Protein AF-A0A9E3WAE5-F1 (afdb_monomer)

Mean predicted aligned error: 6.23 Å

Foldseek 3Di:
DLLVVLQVLLVVLLVLQQVLQLVLQLVQQQLCVPAPAEDDPPDPSNVRNVQSNDPPNSRPVSVVLSVLLCVLCVVVSVPDSVLSNVSSVLSVVLSVQLVVQLVVQLVVLCVVPPDPPDPPCSPDSDSSSNVRSVVSNVVSSVVSSVVNNVSSVVVVVVVVVVVVVVVVVVVD

Sequence (172 aa):
MRKVTGFIVLIATWVLLFYTLTFLTTLILAPWDTALVRPDLGTWQRSANDFFESAPGQYVVALGLIVLSVRLGWAGLRCDHDLRWRFAVINGLCFCAMLVVFMAAALLNNAVFPYPPVSYDPTYEGYHRAVIPGLALLAVCAVWLMSQRRIVNHWLGRQGFQTGYTVRISRS

Structure (mmCIF, N/CA/C/O backbone):
data_AF-A0A9E3WAE5-F1
#
_entry.id   AF-A0A9E3WAE5-F1
#
loop_
_atom_site.group_PDB
_atom_site.id
_atom_site.type_symbol
_atom_site.label_atom_id
_atom_site.label_alt_id
_atom_site.label_comp_id
_atom_site.label_asym_id
_atom_site.label_entity_id
_atom_site.label_seq_id
_atom_site.pdbx_PDB_ins_code
_atom_site.Cartn_x
_atom_site.Cartn_y
_atom_site.Cartn_z
_atom_site.occupancy
_atom_site.B_iso_or_equiv
_atom_site.auth_seq_id
_atom_site.auth_comp_id
_atom_site.auth_asym_id
_atom_site.auth_atom_id
_atom_site.pdbx_PDB_model_num
ATOM 1 N N . MET A 1 1 ? -16.090 14.327 21.813 1.00 77.25 1 MET A N 1
ATOM 2 C CA . MET A 1 1 ? -14.909 14.756 21.022 1.00 77.25 1 MET A CA 1
ATOM 3 C C . MET A 1 1 ? -13.987 13.594 20.648 1.00 77.25 1 MET A C 1
ATOM 5 O O . MET A 1 1 ? -13.881 13.327 19.462 1.00 77.25 1 MET A O 1
ATOM 9 N N . ARG A 1 2 ? -13.434 12.818 21.601 1.00 81.50 2 ARG A N 1
ATOM 10 C CA . ARG A 1 2 ? -12.525 11.673 21.319 1.00 81.50 2 ARG A CA 1
ATOM 11 C C . ARG A 1 2 ? -12.999 10.702 20.218 1.00 81.50 2 ARG A C 1
ATOM 13 O O . ARG A 1 2 ? -12.194 10.276 19.398 1.00 81.50 2 ARG A O 1
ATOM 20 N N . LYS A 1 3 ? -14.305 10.401 20.173 1.00 81.94 3 LYS A N 1
ATOM 21 C CA . LYS A 1 3 ? -14.931 9.519 19.167 1.00 81.94 3 LYS A CA 1
ATOM 22 C C . LYS A 1 3 ? -14.775 10.025 17.727 1.00 81.94 3 LYS A C 1
ATOM 24 O O . LYS A 1 3 ? -14.523 9.237 16.818 1.00 81.94 3 LYS A O 1
ATOM 29 N N . VAL A 1 4 ? -14.957 11.333 17.543 1.00 89.50 4 VAL A N 1
ATOM 30 C CA . VAL A 1 4 ? -14.876 12.015 16.244 1.00 89.50 4 VAL A CA 1
ATOM 31 C C . VAL A 1 4 ? -13.414 12.135 15.834 1.00 89.50 4 VAL A C 1
ATOM 33 O O . VAL A 1 4 ? -13.063 11.762 14.721 1.00 89.50 4 VAL A O 1
ATOM 36 N N . THR A 1 5 ? -12.545 12.531 16.768 1.00 92.44 5 THR A N 1
ATOM 37 C CA . THR A 1 5 ? -11.097 12.623 16.542 1.00 92.44 5 THR A CA 1
ATOM 38 C C . THR A 1 5 ? -10.507 11.295 16.069 1.00 92.44 5 THR A C 1
ATOM 40 O O . THR A 1 5 ? -9.837 11.268 15.045 1.00 92.44 5 THR A O 1
ATOM 43 N N . GLY A 1 6 ? -10.805 10.178 16.746 1.00 91.31 6 GLY A N 1
ATOM 44 C CA . GLY A 1 6 ? -10.276 8.868 16.347 1.00 91.31 6 GLY A CA 1
ATOM 45 C C . GLY A 1 6 ? -10.743 8.418 14.959 1.00 91.31 6 GLY A C 1
ATOM 46 O O . GLY A 1 6 ? -9.999 7.758 14.242 1.00 91.31 6 GLY A O 1
ATOM 47 N N . PHE A 1 7 ? -11.954 8.804 14.548 1.00 93.62 7 PHE A N 1
ATOM 48 C CA . PHE A 1 7 ? -12.467 8.500 13.212 1.00 93.62 7 PHE A CA 1
ATOM 49 C C . PHE A 1 7 ? -11.794 9.350 12.126 1.00 93.62 7 PHE A C 1
ATOM 51 O O . PHE A 1 7 ? -11.389 8.810 11.100 1.00 93.62 7 PHE A O 1
ATOM 58 N N . ILE A 1 8 ? -11.612 10.652 12.377 1.00 96.06 8 ILE A N 1
ATOM 59 C CA . ILE A 1 8 ? -10.896 11.560 11.467 1.00 96.06 8 ILE A CA 1
ATOM 60 C C . ILE A 1 8 ? -9.456 11.083 11.266 1.00 96.06 8 ILE A C 1
ATOM 62 O O . ILE A 1 8 ? -9.006 10.969 10.129 1.00 96.06 8 ILE A O 1
ATOM 66 N N . VAL A 1 9 ? -8.750 10.749 12.352 1.00 96.81 9 VAL A N 1
ATOM 67 C CA . VAL A 1 9 ? -7.370 10.249 12.272 1.00 96.81 9 VAL A CA 1
ATOM 68 C C . VAL A 1 9 ? -7.312 8.939 11.489 1.00 96.81 9 VAL A C 1
ATOM 70 O O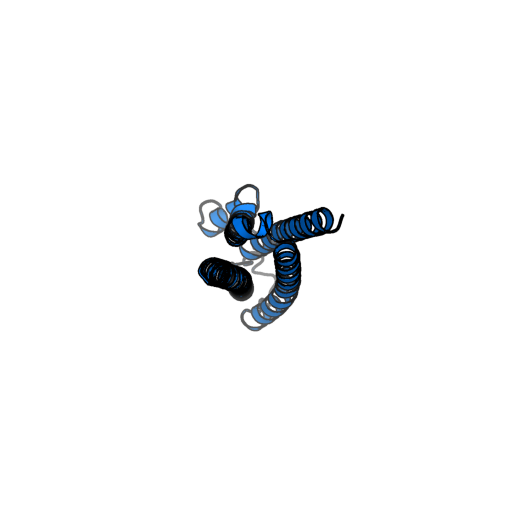 . VAL A 1 9 ? -6.457 8.784 10.623 1.00 96.81 9 VAL A O 1
ATOM 73 N N . LEU A 1 10 ? -8.244 8.013 11.725 1.00 96.75 10 LEU A N 1
ATOM 74 C CA . LEU A 1 10 ? -8.302 6.766 10.967 1.00 96.75 10 LEU A CA 1
ATOM 75 C C . LEU A 1 10 ? -8.483 7.015 9.461 1.00 96.75 10 LEU A C 1
ATOM 77 O O . LEU A 1 10 ? -7.718 6.470 8.666 1.00 96.75 10 LEU A O 1
ATOM 81 N N . ILE A 1 11 ? -9.431 7.871 9.068 1.00 97.44 11 ILE A N 1
ATOM 82 C CA . ILE A 1 11 ? -9.635 8.237 7.658 1.00 97.44 11 ILE A CA 1
ATOM 83 C C . ILE A 1 11 ? -8.372 8.868 7.073 1.00 97.44 11 ILE A C 1
ATOM 85 O O . ILE A 1 11 ? -7.940 8.462 5.997 1.00 97.44 11 ILE A O 1
ATOM 89 N N . ALA A 1 12 ? -7.747 9.802 7.791 1.00 98.06 12 ALA A N 1
ATOM 90 C CA . ALA A 1 12 ? -6.513 10.440 7.348 1.00 98.06 12 ALA A CA 1
ATOM 91 C C . ALA A 1 12 ? -5.400 9.410 7.099 1.00 98.06 12 ALA A C 1
ATOM 93 O O . ALA A 1 12 ? -4.714 9.487 6.083 1.00 98.06 12 ALA A O 1
ATOM 94 N N . THR A 1 13 ? -5.262 8.393 7.959 1.00 98.19 13 THR A N 1
ATOM 95 C CA . THR A 1 13 ? -4.275 7.322 7.739 1.00 98.19 13 THR A CA 1
ATOM 96 C C . THR A 1 13 ? -4.594 6.449 6.525 1.00 98.19 13 THR A C 1
ATOM 98 O O . THR A 1 13 ? -3.670 6.038 5.831 1.00 98.19 13 THR A O 1
ATOM 101 N N . TRP A 1 14 ? -5.870 6.185 6.216 1.00 98.19 14 TRP A N 1
ATOM 102 C CA . TRP A 1 14 ? -6.232 5.480 4.980 1.00 98.19 14 TRP A CA 1
ATOM 103 C C . TRP A 1 14 ? -5.965 6.320 3.736 1.00 98.19 14 TRP A C 1
ATOM 105 O O . TRP A 1 14 ? -5.468 5.779 2.757 1.00 98.19 14 TRP A O 1
ATOM 115 N N . VAL A 1 15 ? -6.250 7.623 3.775 1.00 98.44 15 VAL A N 1
ATOM 116 C CA . VAL A 1 15 ? -5.940 8.540 2.668 1.00 98.44 15 VAL A CA 1
ATOM 117 C C . VAL A 1 15 ? -4.430 8.590 2.429 1.00 98.44 15 VAL A C 1
ATOM 119 O O . VAL A 1 15 ? -3.982 8.449 1.294 1.00 98.44 15 VAL A O 1
ATOM 122 N N . LEU A 1 16 ? -3.637 8.707 3.497 1.00 98.31 16 LEU A N 1
ATOM 123 C CA . LEU A 1 16 ? -2.178 8.680 3.415 1.00 98.31 16 LEU A CA 1
ATOM 124 C C . LEU A 1 16 ? -1.667 7.371 2.797 1.00 98.31 16 LEU A C 1
ATOM 126 O O . LEU A 1 16 ? -0.862 7.399 1.866 1.00 98.31 16 LEU A O 1
ATOM 130 N N . LEU A 1 17 ? -2.159 6.225 3.279 1.00 98.31 17 LEU A N 1
ATOM 131 C CA . LEU A 1 17 ? -1.817 4.917 2.718 1.00 98.31 17 LEU A CA 1
ATOM 132 C C . LEU A 1 17 ? -2.253 4.789 1.257 1.00 98.31 17 LEU A C 1
ATOM 134 O O . LEU A 1 17 ? -1.488 4.265 0.459 1.00 98.31 17 LEU A O 1
ATOM 138 N N . PHE A 1 18 ? -3.436 5.284 0.893 1.00 98.50 18 PHE A N 1
ATOM 139 C CA . PHE A 1 18 ? -3.944 5.242 -0.477 1.00 98.50 18 PHE A CA 1
ATOM 140 C C . PHE A 1 18 ? -3.001 5.960 -1.448 1.00 98.50 18 PHE A C 1
ATOM 142 O O . PHE A 1 18 ? -2.587 5.371 -2.447 1.00 98.50 18 PHE A O 1
ATOM 149 N N . TYR A 1 19 ? -2.611 7.199 -1.136 1.00 98.06 19 TYR A N 1
ATOM 150 C CA . TYR A 1 19 ? -1.692 7.957 -1.987 1.00 98.06 19 TYR A CA 1
ATOM 151 C C . TYR A 1 19 ? -0.293 7.343 -2.014 1.00 98.06 19 TYR A C 1
ATOM 153 O O . TYR A 1 19 ? 0.313 7.262 -3.077 1.00 98.06 19 TYR A O 1
ATOM 161 N N . THR A 1 20 ? 0.190 6.841 -0.875 1.00 97.81 20 THR A N 1
ATOM 162 C CA . THR A 1 20 ? 1.500 6.176 -0.796 1.00 97.81 20 THR A CA 1
ATOM 163 C C . THR A 1 20 ? 1.527 4.904 -1.637 1.00 97.81 20 THR A C 1
ATOM 165 O O . THR A 1 20 ? 2.443 4.705 -2.425 1.00 97.81 20 THR A O 1
ATOM 168 N N . LEU A 1 21 ? 0.504 4.054 -1.516 1.00 97.88 21 LEU A N 1
ATOM 169 C CA . LEU A 1 21 ? 0.375 2.831 -2.304 1.00 97.88 21 LEU A CA 1
ATOM 170 C C . LEU A 1 21 ? 0.236 3.139 -3.791 1.00 97.88 21 LEU A C 1
ATOM 172 O O . LEU A 1 21 ? 0.863 2.457 -4.588 1.00 97.88 21 LEU A O 1
ATOM 176 N N . THR A 1 22 ? -0.543 4.157 -4.161 1.00 97.12 22 THR A N 1
ATOM 177 C CA . THR A 1 22 ? -0.674 4.592 -5.560 1.00 97.12 22 THR A CA 1
ATOM 178 C C . THR A 1 22 ? 0.688 4.996 -6.117 1.00 97.12 22 THR A C 1
ATOM 180 O O . THR A 1 22 ? 1.130 4.437 -7.112 1.00 97.12 22 THR A O 1
ATOM 183 N N . PHE A 1 23 ? 1.395 5.887 -5.418 1.00 95.25 23 PHE A N 1
ATOM 184 C CA . PHE A 1 23 ? 2.717 6.359 -5.822 1.00 95.25 23 PHE A CA 1
ATOM 185 C C . PHE A 1 23 ? 3.725 5.210 -5.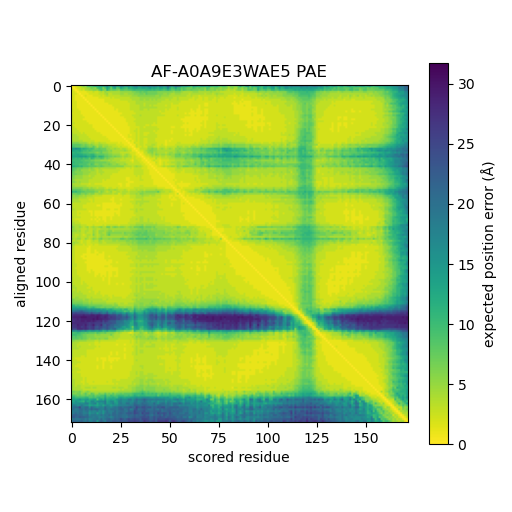975 1.00 95.25 23 PHE A C 1
ATOM 187 O O . PHE A 1 23 ? 4.389 5.093 -7.002 1.00 95.25 23 PHE A O 1
ATOM 194 N N . LEU A 1 24 ? 3.801 4.315 -4.986 1.00 94.75 24 LEU A N 1
ATOM 195 C CA . LEU A 1 24 ? 4.692 3.153 -5.038 1.00 94.75 24 LEU A CA 1
ATOM 196 C C . LEU A 1 24 ? 4.283 2.154 -6.131 1.00 94.75 24 LEU A C 1
ATOM 198 O O . LEU A 1 24 ? 5.150 1.544 -6.748 1.00 94.75 24 LEU A O 1
ATOM 202 N N . THR A 1 25 ? 2.982 2.000 -6.396 1.00 94.56 25 THR A N 1
ATOM 203 C CA . THR A 1 25 ? 2.472 1.147 -7.481 1.00 94.56 25 THR A CA 1
ATOM 204 C C . THR A 1 25 ? 2.953 1.666 -8.828 1.00 94.56 25 THR A C 1
ATOM 206 O O . THR A 1 25 ? 3.470 0.873 -9.607 1.00 94.56 25 THR A O 1
ATOM 209 N N . THR A 1 26 ? 2.860 2.972 -9.084 1.00 93.00 26 T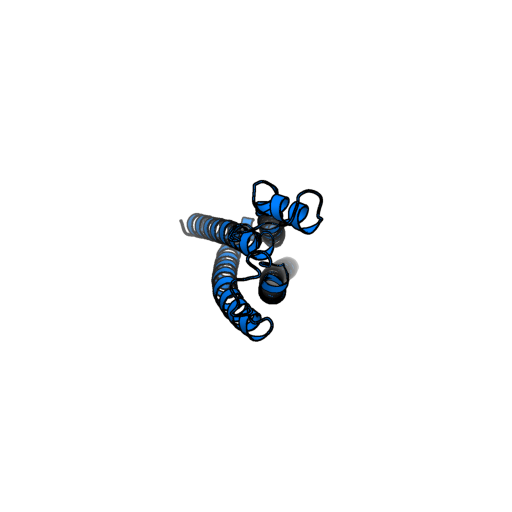HR A N 1
ATOM 210 C CA . THR A 1 26 ? 3.377 3.582 -10.318 1.00 93.00 26 THR A CA 1
ATOM 211 C C . THR A 1 26 ? 4.886 3.376 -10.442 1.00 93.00 26 THR A C 1
ATOM 213 O O . THR A 1 26 ? 5.337 2.867 -11.461 1.00 93.00 26 THR A O 1
ATOM 216 N N . LEU A 1 27 ? 5.665 3.633 -9.383 1.00 90.44 27 LEU A N 1
ATOM 217 C CA . LEU A 1 27 ? 7.122 3.424 -9.405 1.00 90.44 27 LEU A CA 1
ATOM 218 C C . LEU A 1 27 ? 7.543 1.975 -9.705 1.00 90.44 27 LEU A C 1
ATOM 220 O O . LEU A 1 27 ? 8.614 1.741 -10.258 1.00 90.44 27 LEU A O 1
ATOM 224 N N . ILE A 1 28 ? 6.733 0.994 -9.305 1.00 92.19 28 ILE A N 1
ATOM 225 C CA . ILE A 1 28 ? 7.036 -0.434 -9.475 1.00 92.19 28 ILE A CA 1
ATOM 226 C C . ILE A 1 28 ? 6.496 -0.961 -10.806 1.00 92.19 28 ILE A C 1
ATOM 228 O O . ILE A 1 28 ? 7.165 -1.741 -11.482 1.00 92.19 28 ILE A O 1
ATOM 232 N N . LEU A 1 29 ? 5.263 -0.596 -11.160 1.00 93.31 29 LEU A N 1
ATOM 233 C CA . LEU A 1 29 ? 4.524 -1.208 -12.263 1.00 93.31 29 LEU A CA 1
ATOM 234 C C . LEU A 1 29 ? 4.551 -0.389 -13.559 1.00 93.31 29 LEU A C 1
ATOM 236 O O . LEU A 1 29 ? 4.277 -0.952 -14.622 1.00 93.31 29 LEU A O 1
ATOM 240 N N . ALA A 1 30 ? 4.942 0.882 -13.482 1.00 92.25 30 ALA A N 1
ATOM 241 C CA . ALA A 1 30 ? 5.219 1.749 -14.621 1.00 92.25 30 ALA A CA 1
ATOM 242 C C . ALA A 1 30 ? 6.675 2.267 -14.576 1.00 92.25 30 ALA A C 1
ATOM 244 O O . ALA A 1 30 ? 6.909 3.474 -14.495 1.00 92.25 30 ALA A O 1
ATOM 245 N N . PRO A 1 31 ? 7.685 1.372 -14.607 1.00 86.56 31 PRO A N 1
ATOM 246 C CA . PRO A 1 31 ? 9.083 1.770 -14.444 1.00 86.56 31 PRO A CA 1
ATOM 247 C C . PRO A 1 31 ? 9.606 2.621 -15.610 1.00 86.56 31 PRO A C 1
ATOM 249 O O . PRO A 1 31 ? 10.634 3.268 -15.462 1.00 86.56 31 PRO A O 1
ATOM 252 N N . TRP A 1 32 ? 8.907 2.656 -16.751 1.00 86.19 32 TRP A N 1
ATOM 253 C CA . TRP A 1 32 ? 9.292 3.478 -17.900 1.00 86.19 32 TRP A CA 1
ATOM 254 C C . TRP A 1 32 ? 8.696 4.887 -17.880 1.00 86.19 32 TRP A C 1
ATOM 256 O O . TRP A 1 32 ? 8.909 5.643 -18.828 1.00 86.19 32 TRP A O 1
ATOM 266 N N . ASP A 1 33 ? 7.960 5.268 -16.833 1.00 81.00 33 ASP A N 1
ATOM 267 C CA . ASP A 1 33 ? 7.437 6.632 -16.727 1.00 81.00 33 ASP A CA 1
ATOM 268 C C . ASP A 1 33 ? 8.574 7.664 -16.604 1.00 81.00 33 ASP A C 1
ATOM 270 O O . ASP A 1 33 ? 8.525 8.735 -17.207 1.00 81.00 33 ASP A O 1
ATOM 274 N N . THR A 1 34 ? 9.662 7.287 -15.923 1.00 72.06 34 THR A N 1
ATOM 275 C CA . THR A 1 34 ? 10.886 8.093 -15.775 1.00 72.06 34 THR A CA 1
ATOM 276 C C . THR A 1 34 ? 11.964 7.801 -16.819 1.00 72.06 34 THR A C 1
ATOM 278 O O . THR A 1 34 ? 12.996 8.475 -16.834 1.00 72.06 34 THR A O 1
ATOM 281 N N . ALA A 1 35 ? 11.744 6.814 -17.689 1.00 74.81 35 ALA A N 1
ATOM 282 C CA . ALA A 1 35 ? 12.732 6.382 -18.666 1.00 74.81 35 ALA A CA 1
ATOM 283 C C . ALA A 1 35 ? 12.761 7.305 -19.891 1.00 74.81 35 ALA A C 1
ATOM 285 O O . ALA A 1 35 ? 11.727 7.763 -20.378 1.00 74.81 35 ALA A O 1
ATOM 286 N N . LEU A 1 36 ? 13.958 7.520 -20.444 1.00 72.94 36 LEU A N 1
ATOM 287 C CA . LEU A 1 36 ? 14.141 8.283 -21.686 1.00 72.94 36 LEU A CA 1
ATOM 288 C C . LEU A 1 36 ? 13.542 7.571 -22.902 1.00 72.94 36 LEU A C 1
ATOM 290 O O . LEU A 1 36 ? 13.087 8.228 -23.838 1.00 72.94 36 LEU A O 1
ATOM 294 N N . VAL A 1 37 ? 13.549 6.237 -22.896 1.00 75.56 37 VAL A N 1
ATOM 295 C CA . VAL A 1 37 ? 12.987 5.419 -23.968 1.00 75.56 37 VAL A CA 1
ATOM 296 C C . VAL A 1 37 ? 12.036 4.390 -23.375 1.00 75.56 37 VAL A C 1
ATOM 298 O O . VAL A 1 37 ? 12.333 3.744 -22.370 1.00 75.56 37 VAL A O 1
ATOM 301 N N . ARG A 1 38 ? 10.874 4.250 -24.012 1.00 81.06 38 ARG A N 1
ATOM 302 C CA . ARG A 1 38 ? 9.810 3.331 -23.609 1.00 81.06 38 ARG A CA 1
ATOM 303 C C . ARG A 1 38 ? 9.732 2.160 -24.605 1.00 81.06 38 ARG A C 1
ATOM 305 O O . ARG A 1 38 ? 10.112 2.349 -25.759 1.00 81.06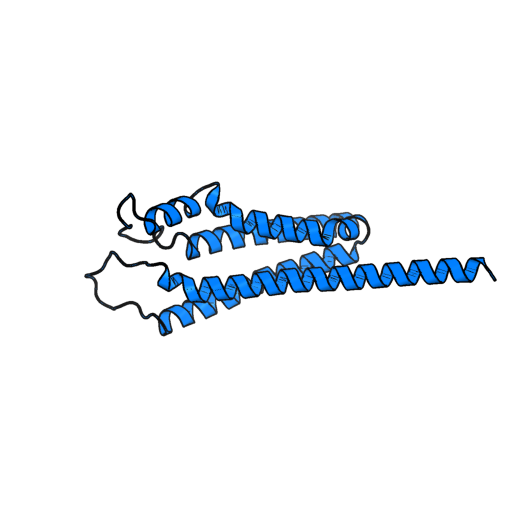 38 ARG A O 1
ATOM 312 N N . PRO A 1 39 ? 9.259 0.966 -24.200 1.00 84.50 39 PRO A N 1
ATOM 313 C CA . PRO A 1 39 ? 9.092 -0.156 -25.119 1.00 84.50 39 PRO A CA 1
ATOM 314 C C . PRO A 1 39 ? 8.097 0.181 -26.234 1.00 84.50 39 PRO A C 1
ATOM 316 O O . PRO A 1 39 ? 7.155 0.947 -26.013 1.00 84.50 39 PRO A O 1
ATOM 319 N N . ASP A 1 40 ? 8.270 -0.439 -27.401 1.00 87.31 40 ASP A N 1
ATOM 320 C CA . ASP A 1 40 ? 7.379 -0.237 -28.543 1.00 87.31 40 ASP A CA 1
ATOM 321 C C . ASP A 1 40 ? 5.916 -0.590 -28.214 1.00 87.31 40 ASP A C 1
ATOM 323 O O . ASP A 1 40 ? 5.612 -1.480 -27.403 1.00 87.31 40 ASP A O 1
ATOM 327 N N . LEU A 1 41 ? 4.990 0.104 -28.885 1.00 91.00 41 LEU A N 1
ATOM 328 C CA . LEU A 1 41 ? 3.556 -0.174 -28.807 1.00 91.00 41 LEU A CA 1
ATOM 329 C C . LEU A 1 41 ? 3.254 -1.618 -29.238 1.00 91.00 41 LEU A C 1
ATOM 331 O O . LEU A 1 41 ? 3.869 -2.157 -30.153 1.00 91.00 41 LEU A O 1
ATOM 335 N N . GLY A 1 42 ? 2.279 -2.247 -28.577 1.00 88.62 42 GLY A N 1
ATOM 336 C CA . GLY A 1 42 ? 1.884 -3.637 -28.841 1.00 88.62 42 GLY A CA 1
ATOM 337 C C . GLY A 1 42 ? 2.675 -4.689 -28.056 1.00 88.62 42 GLY A C 1
ATOM 338 O O . GLY A 1 42 ? 2.297 -5.859 -28.060 1.00 88.62 42 GLY A O 1
ATOM 339 N N . THR A 1 43 ? 3.722 -4.296 -27.325 1.00 90.12 43 THR A N 1
ATOM 340 C CA . THR A 1 43 ? 4.388 -5.185 -26.363 1.00 90.12 43 THR A CA 1
ATOM 341 C C . THR A 1 43 ? 3.580 -5.309 -25.064 1.00 90.12 43 THR A C 1
ATOM 343 O O . THR A 1 43 ? 2.845 -4.395 -24.663 1.00 90.12 43 THR A O 1
ATOM 346 N N . TRP A 1 44 ? 3.708 -6.448 -24.372 1.00 90.75 44 TRP A N 1
ATOM 347 C CA . TRP A 1 44 ? 3.028 -6.647 -23.085 1.00 90.75 44 TRP A CA 1
ATOM 348 C C . TRP A 1 44 ? 3.577 -5.697 -22.014 1.00 90.75 44 TRP A C 1
ATOM 350 O O . TRP A 1 44 ? 2.817 -5.222 -21.173 1.00 90.75 44 TRP A O 1
ATOM 360 N N . GLN A 1 45 ? 4.873 -5.373 -22.081 1.00 89.88 45 GLN A N 1
ATOM 361 C CA . GLN A 1 45 ? 5.542 -4.436 -21.181 1.00 89.88 45 GLN A CA 1
ATOM 362 C C . GLN A 1 45 ? 4.941 -3.040 -21.304 1.00 89.88 45 GLN A C 1
ATOM 364 O O . GLN A 1 45 ? 4.570 -2.439 -20.299 1.00 89.88 45 GLN A O 1
ATOM 369 N N . ARG A 1 46 ? 4.794 -2.550 -22.543 1.00 89.94 46 ARG A N 1
ATOM 370 C CA . ARG A 1 46 ? 4.189 -1.248 -22.817 1.00 89.94 46 ARG A CA 1
ATOM 371 C C . ARG A 1 46 ? 2.738 -1.196 -22.349 1.00 89.94 46 ARG A C 1
ATOM 373 O O . ARG A 1 46 ? 2.355 -0.259 -21.662 1.00 89.94 46 ARG A O 1
ATOM 380 N N . SER A 1 47 ? 1.963 -2.238 -22.644 1.00 93.00 47 SER A N 1
ATOM 381 C CA . SER A 1 47 ? 0.550 -2.318 -22.247 1.00 93.00 47 SER A CA 1
ATOM 382 C C . SER A 1 47 ? 0.367 -2.306 -20.723 1.00 93.00 47 SER A C 1
ATOM 384 O O . SER A 1 47 ? -0.533 -1.643 -20.210 1.00 93.00 47 SER A O 1
ATOM 386 N N . ALA A 1 48 ? 1.223 -3.024 -19.988 1.00 92.44 48 ALA A N 1
ATOM 387 C CA . ALA A 1 48 ? 1.196 -3.045 -18.528 1.00 92.44 48 ALA A CA 1
ATOM 388 C C . ALA A 1 48 ? 1.629 -1.699 -17.927 1.00 92.44 48 ALA A C 1
ATOM 390 O O . ALA A 1 48 ? 0.951 -1.193 -17.035 1.00 92.44 48 ALA A O 1
ATOM 391 N N . ASN A 1 49 ? 2.704 -1.097 -18.443 1.00 93.12 49 ASN A N 1
ATOM 392 C CA . ASN A 1 49 ? 3.143 0.235 -18.037 1.00 93.12 49 ASN A CA 1
ATOM 393 C C . ASN A 1 49 ? 2.018 1.264 -18.208 1.00 93.12 49 ASN A C 1
ATOM 395 O O . ASN A 1 49 ? 1.656 1.931 -17.246 1.00 93.12 49 ASN A O 1
ATOM 399 N N . ASP A 1 50 ? 1.422 1.342 -19.400 1.00 93.69 50 ASP A N 1
ATOM 400 C CA . ASP A 1 50 ? 0.406 2.348 -19.731 1.00 93.69 50 ASP A CA 1
ATOM 401 C C . ASP A 1 50 ? -0.851 2.210 -18.852 1.00 93.69 50 ASP A C 1
ATOM 403 O O . ASP A 1 50 ? -1.475 3.208 -18.484 1.00 93.69 50 ASP A O 1
ATOM 407 N N . PHE A 1 51 ? -1.192 0.981 -18.444 1.00 95.38 51 PHE A N 1
ATOM 408 C CA . PHE A 1 51 ? -2.272 0.736 -17.489 1.00 95.38 51 PHE A CA 1
ATOM 409 C C . PHE A 1 51 ? -1.979 1.340 -16.106 1.00 95.38 51 PHE A C 1
ATOM 411 O O . PHE A 1 51 ? -2.874 1.926 -15.499 1.00 95.38 51 PHE A O 1
ATOM 418 N N . PHE A 1 52 ? -0.752 1.212 -15.595 1.00 95.50 52 PHE A N 1
ATOM 419 C CA . PHE A 1 52 ? -0.375 1.697 -14.260 1.00 95.50 52 PHE A CA 1
ATOM 420 C C . PHE A 1 52 ? 0.185 3.128 -14.234 1.00 95.50 52 PHE A C 1
ATOM 422 O O . PHE A 1 52 ? 0.291 3.704 -13.154 1.00 95.50 52 PHE A O 1
ATOM 429 N N . GLU A 1 53 ? 0.508 3.713 -15.388 1.00 93.31 53 GLU A N 1
ATOM 430 C CA . GLU A 1 53 ? 0.974 5.102 -15.525 1.00 93.31 53 GLU A CA 1
ATOM 431 C C . GLU A 1 53 ? -0.153 6.107 -15.237 1.00 93.31 53 GLU A C 1
ATOM 433 O O . GLU A 1 53 ? 0.092 7.216 -14.770 1.00 93.31 53 GLU A O 1
ATOM 438 N N . SER A 1 54 ? -1.412 5.727 -15.477 1.00 90.81 54 SER A N 1
ATOM 439 C CA . SER A 1 54 ? -2.544 6.649 -15.378 1.00 90.81 54 SER A CA 1
ATOM 440 C C . SER A 1 54 ? -3.779 6.052 -14.700 1.00 90.81 54 SER A C 1
ATOM 442 O O . SER A 1 54 ? -3.871 4.863 -14.379 1.00 90.81 54 SER A O 1
ATOM 444 N N . ALA A 1 55 ? -4.750 6.919 -14.407 1.00 90.94 55 ALA A N 1
ATOM 445 C CA . ALA A 1 55 ? -6.043 6.494 -13.893 1.00 90.94 55 ALA A CA 1
ATOM 446 C C . ALA A 1 55 ? -6.834 5.736 -14.980 1.00 90.94 55 ALA A C 1
ATOM 448 O O . ALA A 1 55 ? -6.844 6.170 -16.130 1.00 90.94 55 ALA A O 1
ATOM 449 N N . PRO A 1 56 ? -7.562 4.658 -14.632 1.00 93.12 56 PRO A N 1
ATOM 450 C CA . PRO A 1 56 ? -7.817 4.168 -13.275 1.00 93.12 56 PRO A CA 1
ATOM 451 C C . PRO A 1 56 ? -6.790 3.150 -12.754 1.00 93.12 56 PRO A C 1
ATOM 453 O O . PRO A 1 56 ? -6.813 2.851 -11.559 1.00 93.12 56 PRO A O 1
ATOM 456 N N . GLY A 1 57 ? -5.923 2.600 -13.609 1.00 94.06 57 GLY A N 1
ATOM 457 C CA . GLY A 1 57 ? -5.102 1.434 -13.274 1.00 94.06 57 GLY A CA 1
ATOM 458 C C . GLY A 1 57 ? -4.128 1.678 -12.122 1.00 94.06 57 GLY A C 1
ATOM 459 O O . GLY A 1 57 ? -4.036 0.835 -11.225 1.00 94.06 57 GLY A O 1
ATOM 460 N N . GLN A 1 58 ? -3.529 2.872 -12.038 1.00 94.31 58 GLN A N 1
ATOM 461 C CA . GLN A 1 58 ? -2.653 3.263 -10.921 1.00 94.31 58 GLN A CA 1
ATOM 462 C C . GLN A 1 58 ? -3.317 3.140 -9.532 1.00 94.31 58 GLN A C 1
ATOM 464 O O . GLN A 1 58 ? -2.645 2.905 -8.529 1.00 94.31 58 GLN A O 1
ATOM 469 N N . TYR A 1 59 ? -4.649 3.256 -9.455 1.00 96.25 59 TYR A N 1
ATOM 470 C CA . TYR A 1 59 ? -5.387 3.217 -8.189 1.00 96.25 59 TYR A CA 1
ATOM 471 C C . TYR A 1 59 ? -5.838 1.814 -7.784 1.00 96.25 59 TYR A C 1
ATOM 473 O O . TYR A 1 59 ? -6.230 1.622 -6.634 1.00 96.25 59 TYR A O 1
ATOM 481 N N . VAL A 1 60 ? -5.824 0.830 -8.690 1.00 96.81 60 VAL A N 1
ATOM 482 C CA . VAL A 1 60 ? -6.493 -0.468 -8.479 1.00 96.81 60 VAL A CA 1
ATOM 483 C C . VAL A 1 60 ? -5.938 -1.203 -7.259 1.00 96.81 60 VAL A C 1
ATOM 485 O O . VAL A 1 60 ? -6.708 -1.687 -6.425 1.00 96.81 60 VAL A O 1
ATOM 488 N N . VAL A 1 61 ? -4.611 -1.240 -7.112 1.00 96.00 61 VAL A N 1
ATOM 489 C CA . VAL A 1 61 ? -3.941 -1.917 -5.990 1.00 96.00 61 VAL A CA 1
ATOM 490 C C . VAL A 1 61 ? -4.250 -1.212 -4.669 1.00 96.00 61 VAL A C 1
ATOM 492 O O . VAL A 1 61 ? -4.703 -1.848 -3.713 1.00 96.00 61 VAL A O 1
ATOM 495 N N . ALA A 1 62 ? -4.061 0.110 -4.624 1.00 97.31 62 ALA A N 1
ATOM 496 C CA . ALA A 1 62 ? -4.330 0.917 -3.439 1.00 97.31 62 ALA A CA 1
ATOM 497 C C . ALA A 1 62 ? -5.800 0.807 -3.008 1.00 97.31 62 ALA A C 1
ATOM 499 O O . ALA A 1 62 ? -6.090 0.550 -1.839 1.00 97.31 62 ALA A O 1
ATOM 500 N N . LEU A 1 63 ? -6.735 0.925 -3.953 1.00 97.75 63 LEU A N 1
ATOM 501 C CA . LEU A 1 63 ? -8.166 0.819 -3.694 1.00 97.75 63 LEU A CA 1
ATOM 502 C C . LEU A 1 63 ? -8.532 -0.565 -3.150 1.00 9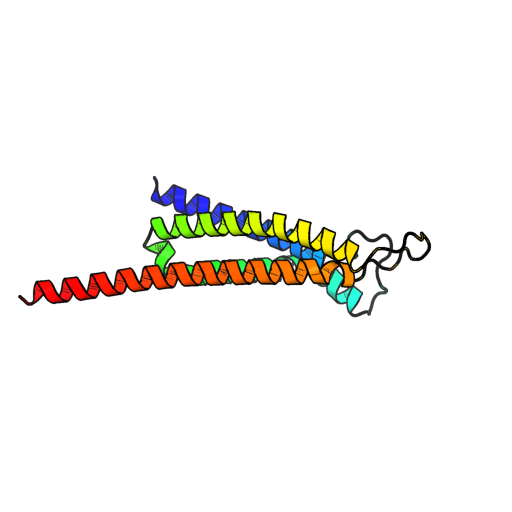7.75 63 LEU A C 1
ATOM 504 O O . LEU A 1 63 ? -9.223 -0.650 -2.136 1.00 97.75 63 LEU A O 1
ATOM 508 N N . GLY A 1 64 ? -8.037 -1.640 -3.769 1.00 98.06 64 GLY A N 1
ATOM 509 C CA . GLY A 1 64 ? -8.288 -3.008 -3.312 1.00 98.06 64 GLY A CA 1
ATOM 510 C C . GLY A 1 64 ? -7.815 -3.241 -1.874 1.00 98.06 64 GLY A C 1
ATOM 511 O O . GLY A 1 64 ? -8.564 -3.767 -1.047 1.00 98.06 64 GLY A O 1
ATOM 512 N N . LEU A 1 65 ? -6.604 -2.784 -1.547 1.00 98.19 65 LEU A N 1
ATOM 513 C CA . LEU A 1 65 ? -6.023 -2.904 -0.209 1.00 98.19 65 LEU A CA 1
ATOM 514 C C . LEU A 1 65 ? -6.773 -2.072 0.841 1.00 98.19 65 LEU A C 1
ATOM 516 O O . LEU A 1 65 ? -7.052 -2.568 1.936 1.00 98.19 65 LEU A O 1
ATOM 520 N N . ILE A 1 66 ? -7.152 -0.834 0.515 1.00 98.19 66 ILE A N 1
ATOM 521 C CA . ILE A 1 66 ? -7.922 0.029 1.420 1.00 98.19 66 ILE A CA 1
ATOM 522 C C . ILE A 1 66 ? -9.326 -0.537 1.649 1.00 98.19 66 ILE A C 1
ATOM 524 O O . ILE A 1 66 ? -9.757 -0.636 2.797 1.00 98.19 66 ILE A O 1
ATOM 528 N N . VAL A 1 67 ? -10.023 -0.984 0.600 1.00 98.25 67 VAL A N 1
ATOM 529 C CA . VAL A 1 67 ? -11.347 -1.620 0.725 1.00 98.25 67 VAL A CA 1
ATOM 530 C C . VAL A 1 67 ? -11.268 -2.868 1.601 1.00 98.25 67 VAL A C 1
ATOM 532 O O . VAL A 1 67 ? -12.113 -3.054 2.480 1.00 98.25 67 VAL A O 1
ATOM 535 N N . LEU A 1 68 ? -10.241 -3.702 1.420 1.00 97.81 68 LEU A N 1
ATOM 536 C CA . LEU A 1 68 ? -10.032 -4.882 2.254 1.00 97.81 68 LEU A CA 1
ATOM 537 C C . LEU A 1 68 ? -9.772 -4.502 3.719 1.00 97.81 68 LEU A C 1
ATOM 539 O O . LEU A 1 68 ? -10.373 -5.093 4.617 1.00 97.81 68 LEU A O 1
ATOM 543 N N . SER A 1 69 ? -8.948 -3.480 3.964 1.00 97.62 69 SER A N 1
ATOM 544 C CA . SER A 1 69 ? -8.683 -2.948 5.306 1.00 97.62 69 SER A CA 1
ATOM 545 C C . SER A 1 69 ? -9.959 -2.458 6.000 1.00 97.62 69 SER A C 1
ATOM 547 O O . SER A 1 69 ? -10.245 -2.839 7.140 1.00 97.62 69 SER A O 1
ATOM 549 N N . VAL A 1 70 ? -10.772 -1.664 5.296 1.00 96.88 70 VAL A N 1
ATOM 550 C CA . VAL A 1 70 ? -12.059 -1.156 5.793 1.00 96.88 70 VAL A CA 1
ATOM 551 C C . VAL A 1 70 ? -13.003 -2.318 6.095 1.00 96.88 70 VAL A C 1
ATOM 553 O O . VAL A 1 70 ? -13.601 -2.365 7.173 1.00 96.88 70 VAL A O 1
ATOM 556 N N . ARG A 1 71 ? -13.109 -3.286 5.176 1.00 97.00 71 ARG A N 1
ATOM 557 C CA . ARG A 1 71 ? -13.980 -4.459 5.318 1.00 97.00 71 ARG A CA 1
ATOM 558 C C . ARG A 1 71 ? -13.608 -5.302 6.536 1.00 97.00 71 ARG A C 1
ATOM 560 O O . ARG A 1 71 ? -14.510 -5.731 7.251 1.00 97.00 71 ARG A O 1
ATOM 567 N N . LEU A 1 72 ? -12.317 -5.516 6.797 1.00 94.69 72 LEU A N 1
ATOM 568 C CA . LEU A 1 72 ? -11.846 -6.277 7.961 1.00 94.69 72 LEU A CA 1
ATOM 569 C C . LEU A 1 72 ? -12.297 -5.646 9.285 1.00 94.69 72 LEU A C 1
ATOM 571 O O . LEU A 1 72 ? -12.679 -6.362 10.208 1.00 94.69 72 LEU A O 1
ATOM 575 N N . GLY A 1 73 ? -12.263 -4.316 9.384 1.00 90.12 73 GLY A N 1
ATOM 576 C CA . GLY A 1 73 ? -12.588 -3.592 10.614 1.00 90.12 73 GLY A CA 1
ATOM 577 C C . GLY A 1 73 ? -14.048 -3.156 10.755 1.00 90.12 73 GLY A C 1
ATOM 578 O O . GLY A 1 73 ? -14.439 -2.745 11.844 1.00 90.12 73 GLY A O 1
ATOM 579 N N . TRP A 1 74 ? -14.862 -3.221 9.698 1.00 94.00 74 TRP A N 1
ATOM 580 C CA . TRP A 1 74 ? -16.122 -2.471 9.588 1.00 94.00 74 TRP A CA 1
ATOM 581 C C . TRP A 1 74 ? -17.055 -2.561 10.802 1.00 94.00 74 TRP A C 1
ATOM 583 O O . TRP A 1 74 ? -17.476 -1.533 11.337 1.00 94.00 74 TRP A O 1
ATOM 593 N N . ALA A 1 75 ? -17.352 -3.782 11.257 1.00 88.56 75 ALA A N 1
ATOM 594 C CA . ALA A 1 75 ? -18.254 -4.007 12.384 1.00 88.56 75 ALA A CA 1
ATOM 595 C C . ALA A 1 75 ? -17.698 -3.407 13.686 1.00 88.56 75 ALA A C 1
ATOM 597 O O . ALA A 1 75 ? -18.392 -2.666 14.379 1.00 88.56 75 ALA A O 1
ATOM 598 N N . GLY A 1 76 ? -16.421 -3.658 13.985 1.00 86.69 76 GLY A N 1
ATOM 599 C CA . GLY A 1 76 ? -15.789 -3.161 15.204 1.00 86.69 76 GLY A CA 1
ATOM 600 C C . GLY A 1 76 ? -15.548 -1.651 15.181 1.00 86.69 76 GLY A C 1
ATOM 601 O O . GLY A 1 76 ? -15.726 -0.983 16.196 1.00 86.69 76 GLY A O 1
ATOM 602 N N . LEU A 1 77 ? -15.213 -1.078 14.021 1.00 90.69 77 LEU A N 1
ATOM 603 C CA . LEU A 1 77 ? -14.940 0.355 13.878 1.00 90.69 77 LEU A CA 1
ATOM 604 C C . LEU A 1 77 ? -16.178 1.211 14.170 1.00 90.69 77 LEU A C 1
ATOM 606 O O . LEU A 1 77 ? -16.054 2.340 14.647 1.00 90.69 77 LEU A O 1
ATOM 610 N N . ARG A 1 78 ? -17.384 0.686 13.938 1.00 89.12 78 ARG A N 1
ATOM 611 C CA . ARG A 1 78 ? -18.637 1.373 14.283 1.00 89.12 78 ARG A CA 1
ATOM 612 C C . ARG A 1 78 ? -18.884 1.415 15.792 1.00 89.12 78 ARG A C 1
ATOM 614 O O . ARG A 1 78 ? -19.365 2.434 16.284 1.00 89.12 78 ARG A O 1
ATOM 621 N N . CYS A 1 79 ? -18.502 0.367 16.515 1.00 86.75 79 CYS A N 1
ATOM 622 C CA . CYS A 1 79 ? -18.875 0.169 17.916 1.00 86.75 79 CYS A CA 1
ATOM 623 C C . CYS A 1 79 ? -17.785 0.577 18.920 1.00 86.75 79 CYS A C 1
ATOM 625 O O . CYS A 1 79 ? -18.113 1.054 20.005 1.00 86.75 79 CYS A O 1
ATOM 627 N N . ASP A 1 80 ? -16.505 0.434 18.568 1.00 90.38 80 ASP A N 1
ATOM 628 C CA . ASP A 1 80 ? -15.385 0.538 19.507 1.00 90.38 80 ASP A CA 1
ATOM 629 C C . ASP A 1 80 ? -14.386 1.635 19.094 1.00 90.38 80 ASP A C 1
ATOM 631 O O . ASP A 1 80 ? -13.844 1.637 17.985 1.00 90.38 80 ASP A O 1
ATOM 635 N N . HIS A 1 81 ? -14.141 2.590 19.997 1.00 90.56 81 HIS A N 1
ATOM 636 C CA . HIS A 1 81 ? -13.221 3.712 19.759 1.00 90.56 81 HIS A CA 1
ATOM 637 C C . HIS A 1 81 ? -11.756 3.313 19.889 1.00 90.56 81 HIS A C 1
ATOM 639 O O . HIS A 1 81 ? -10.921 3.849 19.161 1.00 90.56 81 HIS A O 1
ATOM 645 N N . ASP A 1 82 ? -11.439 2.362 20.762 1.00 91.81 82 ASP A N 1
ATOM 646 C CA . ASP A 1 82 ? -10.073 1.877 20.942 1.00 91.81 82 ASP A CA 1
ATOM 647 C C . ASP A 1 82 ? -9.628 1.110 19.700 1.00 91.81 82 ASP A C 1
ATOM 649 O O . ASP A 1 82 ? -8.471 1.195 19.286 1.00 91.81 82 ASP A O 1
ATOM 653 N N . LEU A 1 83 ? -10.560 0.402 19.053 1.00 93.62 83 LEU A N 1
ATOM 654 C CA . LEU A 1 83 ? -10.283 -0.280 17.795 1.00 93.62 83 LEU A CA 1
ATOM 655 C C . LEU A 1 83 ? -9.883 0.703 16.686 1.00 93.62 83 LEU A C 1
ATOM 657 O O . LEU A 1 83 ? -8.940 0.423 15.949 1.00 93.62 83 LEU A O 1
ATOM 661 N N . ARG A 1 84 ? -10.539 1.870 16.603 1.00 94.81 84 ARG A N 1
ATOM 662 C CA . ARG A 1 84 ? -10.202 2.920 15.620 1.00 94.81 84 ARG A CA 1
ATOM 663 C C . ARG A 1 84 ? -8.769 3.402 15.796 1.00 94.81 84 ARG A C 1
ATOM 665 O O . ARG A 1 84 ? -8.028 3.477 14.821 1.00 94.81 84 ARG A O 1
ATOM 672 N N . TRP A 1 85 ? -8.368 3.674 17.037 1.00 95.44 85 TRP A N 1
ATOM 673 C CA . TRP A 1 85 ? -7.005 4.103 17.347 1.00 95.44 85 TRP A CA 1
ATOM 674 C C . TRP A 1 85 ? -5.974 3.026 17.038 1.00 95.44 85 TRP A C 1
ATOM 676 O O . TRP A 1 85 ? -4.952 3.323 16.428 1.00 95.44 85 TRP A O 1
ATOM 686 N N . ARG A 1 86 ? -6.251 1.766 17.384 1.00 95.94 86 ARG A N 1
ATOM 687 C CA . ARG A 1 86 ? -5.359 0.648 17.048 1.00 95.94 86 ARG A CA 1
ATOM 688 C C . ARG A 1 86 ? -5.178 0.498 15.536 1.00 95.94 86 ARG A C 1
ATOM 690 O O . ARG A 1 86 ? -4.057 0.289 15.085 1.00 95.94 86 ARG A O 1
ATOM 697 N N . PHE A 1 87 ? -6.253 0.643 14.760 1.00 97.12 87 PHE A N 1
ATOM 698 C CA . PHE A 1 87 ? -6.178 0.641 13.297 1.00 97.12 87 PHE A CA 1
ATOM 699 C C . PHE A 1 87 ? -5.367 1.824 12.768 1.00 97.12 87 PHE A C 1
ATOM 701 O O . PHE A 1 87 ? -4.493 1.617 11.934 1.00 97.12 87 PHE A O 1
ATOM 708 N N . ALA A 1 88 ? -5.598 3.035 13.279 1.00 97.44 88 ALA A N 1
ATOM 709 C CA . ALA A 1 88 ? -4.846 4.219 12.874 1.00 97.44 88 ALA A CA 1
ATOM 710 C C . ALA A 1 88 ? -3.342 4.076 13.163 1.00 97.44 88 ALA A C 1
ATOM 712 O O . ALA A 1 88 ? -2.518 4.365 12.299 1.00 97.44 88 ALA A O 1
ATOM 713 N N . VAL A 1 89 ? -2.976 3.561 14.342 1.00 97.88 89 VAL A N 1
ATOM 714 C CA . VAL A 1 89 ? -1.577 3.287 14.704 1.00 97.88 89 VAL A CA 1
ATOM 715 C C . VAL A 1 89 ? -0.967 2.245 13.770 1.00 97.88 89 VAL A C 1
ATOM 717 O O . VAL A 1 89 ? 0.108 2.476 13.229 1.00 97.88 89 VAL A O 1
ATOM 720 N N . ILE A 1 90 ? -1.654 1.125 13.521 1.00 98.12 90 ILE A N 1
ATOM 721 C CA . ILE A 1 90 ? -1.162 0.097 12.592 1.00 98.12 90 ILE A CA 1
ATOM 722 C C . ILE A 1 90 ? -1.032 0.630 11.161 1.00 98.12 90 ILE A C 1
ATOM 724 O O . ILE A 1 90 ? -0.078 0.278 10.472 1.00 98.12 90 ILE A O 1
ATOM 728 N N . ASN A 1 91 ? -1.946 1.490 10.713 1.00 98.38 91 ASN A N 1
ATOM 729 C CA . ASN A 1 91 ? -1.844 2.140 9.410 1.00 98.38 91 ASN A CA 1
ATOM 730 C C . ASN A 1 91 ? -0.620 3.061 9.338 1.00 98.38 91 ASN A C 1
ATOM 732 O O . ASN A 1 91 ? 0.119 3.009 8.360 1.00 98.38 91 ASN A O 1
ATOM 736 N N . GLY A 1 92 ? -0.370 3.857 10.381 1.00 98.19 92 GLY A N 1
ATOM 737 C CA . GLY A 1 92 ? 0.823 4.701 10.474 1.00 98.19 92 GLY A CA 1
ATOM 738 C C . GLY A 1 92 ? 2.121 3.889 10.491 1.00 98.19 92 GLY A C 1
ATOM 739 O O . GLY A 1 92 ? 3.059 4.211 9.769 1.00 98.19 92 GLY A O 1
ATOM 740 N N . LEU A 1 93 ? 2.160 2.785 11.243 1.00 98.44 93 LEU A N 1
ATOM 741 C CA . LEU A 1 93 ? 3.304 1.867 11.247 1.00 98.44 93 LEU A CA 1
ATOM 742 C C . LEU A 1 93 ? 3.517 1.215 9.877 1.00 98.44 93 LEU A C 1
ATOM 744 O O . LEU A 1 93 ? 4.656 1.100 9.438 1.00 98.44 93 LEU A O 1
ATOM 748 N N . CYS A 1 94 ? 2.439 0.825 9.191 1.00 98.50 94 CYS A N 1
ATOM 749 C CA . CYS A 1 94 ? 2.502 0.305 7.827 1.00 98.50 94 CYS A CA 1
ATOM 750 C C . CYS A 1 94 ? 3.080 1.345 6.862 1.00 98.50 94 CYS A C 1
ATOM 752 O O . CYS A 1 94 ? 3.993 1.025 6.111 1.00 98.50 94 CYS A O 1
ATOM 754 N N . PHE A 1 95 ? 2.620 2.597 6.933 1.00 98.31 95 PHE A N 1
ATOM 755 C CA . PHE A 1 95 ? 3.167 3.698 6.140 1.00 98.31 95 PHE A CA 1
ATOM 756 C C . PHE A 1 95 ? 4.683 3.841 6.339 1.00 98.31 95 PHE A C 1
ATOM 758 O O . PHE A 1 95 ? 5.435 3.781 5.368 1.00 98.31 95 PHE A O 1
ATOM 765 N N . CYS A 1 96 ? 5.147 3.936 7.589 1.00 98.38 96 CYS A N 1
ATOM 766 C CA . CYS A 1 96 ? 6.578 4.022 7.885 1.00 98.38 96 CYS A CA 1
ATOM 767 C C . CYS A 1 96 ? 7.347 2.785 7.392 1.00 98.38 96 CYS A C 1
ATOM 769 O O . CYS A 1 96 ? 8.422 2.919 6.809 1.00 98.38 96 CYS A O 1
ATOM 771 N N . ALA A 1 97 ? 6.791 1.587 7.596 1.00 98.31 97 ALA A N 1
ATOM 772 C CA . ALA A 1 97 ? 7.399 0.340 7.147 1.00 98.31 97 ALA A CA 1
ATOM 773 C C . ALA A 1 97 ? 7.531 0.289 5.622 1.00 98.31 97 ALA A C 1
ATOM 775 O O . ALA A 1 97 ? 8.584 -0.104 5.136 1.00 98.31 97 ALA A O 1
ATOM 776 N N . MET A 1 98 ? 6.519 0.730 4.866 1.00 98.12 98 MET A N 1
ATOM 777 C CA . MET A 1 98 ? 6.598 0.801 3.406 1.00 98.12 98 MET A CA 1
ATOM 778 C C . MET A 1 98 ? 7.744 1.702 2.954 1.00 98.12 98 MET A C 1
ATOM 780 O O . MET A 1 98 ? 8.519 1.277 2.110 1.00 98.12 98 MET A O 1
ATOM 784 N N . LEU A 1 99 ? 7.907 2.895 3.538 1.00 97.31 99 LEU A N 1
ATOM 785 C CA . LEU A 1 99 ? 8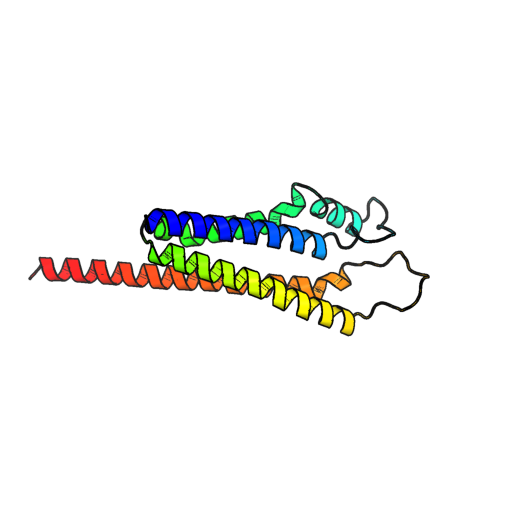.992 3.808 3.157 1.00 97.31 99 LEU A CA 1
ATOM 786 C C . LEU A 1 99 ? 10.379 3.213 3.435 1.00 97.31 99 LEU A C 1
ATOM 788 O O . LEU A 1 99 ? 11.243 3.215 2.560 1.00 97.31 99 LEU A O 1
ATOM 792 N N . VAL A 1 100 ? 10.586 2.675 4.641 1.00 98.06 100 VAL A N 1
ATOM 793 C CA . VAL A 1 100 ? 11.881 2.108 5.052 1.00 98.06 100 VAL A CA 1
ATOM 794 C C . VAL A 1 100 ? 12.212 0.852 4.248 1.00 98.06 100 VAL A C 1
ATOM 796 O O . VAL A 1 100 ? 13.315 0.730 3.717 1.00 98.06 100 VAL A O 1
ATOM 799 N N . VAL A 1 101 ? 11.256 -0.073 4.135 1.00 97.75 101 VAL A N 1
ATOM 800 C CA . VAL A 1 101 ? 11.450 -1.342 3.424 1.00 97.75 101 VAL A CA 1
ATOM 801 C C . VAL A 1 101 ? 11.616 -1.103 1.932 1.00 97.75 101 VAL A C 1
ATOM 803 O O . VAL A 1 101 ? 12.496 -1.716 1.339 1.00 97.75 101 VAL A O 1
ATOM 806 N N . PHE A 1 102 ? 10.842 -0.200 1.325 1.00 96.12 102 PHE A N 1
ATOM 807 C CA . PHE A 1 102 ? 10.999 0.138 -0.088 1.00 96.12 102 PHE A CA 1
ATOM 808 C C . PHE A 1 102 ? 12.381 0.725 -0.373 1.00 96.12 102 PHE A C 1
ATOM 810 O O . PHE A 1 102 ? 13.051 0.258 -1.287 1.00 96.12 102 PHE A O 1
ATOM 817 N N . MET A 1 103 ? 12.844 1.684 0.438 1.00 95.56 103 MET A N 1
ATOM 818 C CA . MET A 1 103 ? 14.173 2.282 0.279 1.00 95.56 103 MET A CA 1
ATOM 819 C C . MET A 1 103 ? 15.279 1.223 0.390 1.00 95.56 103 MET A C 1
ATOM 821 O O . MET A 1 103 ? 16.142 1.126 -0.482 1.00 95.56 103 MET A O 1
ATOM 825 N N . ALA A 1 104 ? 15.236 0.389 1.432 1.00 97.12 104 ALA A N 1
ATOM 826 C CA . ALA A 1 104 ? 16.212 -0.680 1.629 1.00 97.12 104 ALA A CA 1
ATOM 827 C C . ALA A 1 104 ? 16.172 -1.713 0.489 1.00 97.12 104 ALA A C 1
ATOM 829 O O . ALA A 1 104 ? 17.217 -2.128 -0.011 1.00 97.12 104 ALA A O 1
ATOM 830 N N . ALA A 1 105 ? 14.973 -2.093 0.044 1.00 96.25 105 ALA A N 1
ATOM 831 C CA . ALA A 1 105 ? 14.773 -3.028 -1.054 1.00 96.25 105 ALA A CA 1
ATOM 832 C C . ALA A 1 105 ? 15.251 -2.458 -2.394 1.00 96.25 105 ALA A C 1
ATOM 834 O O . ALA A 1 105 ? 15.829 -3.199 -3.179 1.00 96.25 105 ALA A O 1
ATOM 835 N N . ALA A 1 106 ? 15.065 -1.161 -2.650 1.00 91.62 106 ALA A N 1
ATOM 836 C CA . ALA A 1 106 ? 15.559 -0.492 -3.852 1.00 91.62 106 ALA A CA 1
ATOM 837 C C . ALA A 1 106 ? 17.093 -0.432 -3.877 1.00 91.62 106 ALA A C 1
ATOM 839 O O . ALA A 1 106 ? 17.706 -0.744 -4.898 1.00 91.62 106 ALA A O 1
ATOM 840 N N . LEU A 1 107 ? 17.726 -0.115 -2.742 1.00 92.44 107 LEU A N 1
ATOM 841 C CA . LEU A 1 107 ? 19.185 -0.156 -2.606 1.00 92.44 107 LEU A CA 1
ATOM 842 C C . LEU A 1 107 ? 19.730 -1.572 -2.826 1.00 92.44 107 LEU A C 1
ATOM 844 O O . LEU A 1 107 ? 20.689 -1.752 -3.575 1.00 92.44 107 LEU A O 1
ATOM 848 N N . LEU A 1 108 ? 19.084 -2.583 -2.238 1.00 94.12 108 LEU A N 1
ATOM 849 C CA . LEU A 1 108 ? 19.446 -3.984 -2.446 1.00 94.12 108 LEU A CA 1
ATOM 850 C C . LEU A 1 108 ? 19.240 -4.413 -3.904 1.00 94.12 108 LEU A C 1
ATOM 852 O O . LEU A 1 108 ? 20.091 -5.099 -4.463 1.00 94.12 108 LEU A O 1
ATOM 856 N N . ASN A 1 109 ? 18.148 -3.984 -4.539 1.00 92.56 109 ASN A N 1
ATOM 857 C CA . ASN A 1 109 ? 17.882 -4.281 -5.942 1.00 92.56 109 ASN A CA 1
ATOM 858 C C . ASN A 1 109 ? 18.986 -3.744 -6.843 1.00 92.56 109 ASN A C 1
ATOM 860 O O . ASN A 1 109 ? 19.439 -4.462 -7.723 1.00 92.56 109 ASN A O 1
ATOM 864 N N . ASN A 1 110 ? 19.458 -2.524 -6.596 1.00 87.38 110 ASN A N 1
ATOM 865 C CA . ASN A 1 110 ? 20.575 -1.952 -7.343 1.00 87.38 110 ASN A CA 1
ATOM 866 C C . ASN A 1 110 ? 21.900 -2.689 -7.098 1.00 87.38 110 ASN A C 1
ATOM 868 O O . ASN A 1 110 ? 22.760 -2.678 -7.970 1.00 87.38 110 ASN A O 1
ATOM 872 N N . ALA A 1 111 ? 22.081 -3.340 -5.946 1.00 89.25 111 ALA A N 1
ATOM 873 C CA . ALA A 1 111 ? 23.261 -4.164 -5.689 1.00 89.25 111 ALA A CA 1
ATOM 874 C C . ALA A 1 111 ? 23.195 -5.530 -6.401 1.00 89.25 111 ALA A C 1
ATOM 876 O O . ALA A 1 111 ? 24.211 -6.015 -6.891 1.00 89.25 111 ALA A O 1
ATOM 877 N N . VAL A 1 112 ? 22.010 -6.149 -6.460 1.00 89.06 112 VAL A N 1
ATOM 878 C CA . VAL A 1 112 ? 21.790 -7.467 -7.094 1.00 89.06 112 VAL A CA 1
ATOM 879 C C . VAL A 1 112 ? 21.673 -7.354 -8.615 1.00 89.06 112 VAL A C 1
ATOM 881 O O . VAL A 1 112 ? 22.200 -8.188 -9.345 1.00 89.06 112 VAL A O 1
ATOM 884 N N . PHE A 1 113 ? 21.000 -6.308 -9.086 1.00 84.81 113 PHE A N 1
ATOM 885 C CA . PHE A 1 113 ? 20.805 -5.974 -10.491 1.00 84.81 113 PHE A CA 1
ATOM 886 C C . PHE A 1 113 ? 21.465 -4.616 -10.776 1.00 84.81 113 PHE A C 1
ATOM 888 O O . PHE A 1 113 ? 20.765 -3.609 -10.937 1.00 84.81 113 PHE A O 1
ATOM 895 N N . PRO A 1 114 ? 22.812 -4.557 -10.776 1.00 77.56 114 PRO A N 1
ATOM 896 C CA . PRO A 1 114 ? 23.532 -3.317 -11.001 1.00 77.56 114 PRO A CA 1
ATOM 897 C C . PRO A 1 114 ? 23.233 -2.772 -12.389 1.00 77.56 114 PRO A C 1
ATOM 899 O O . PRO A 1 114 ? 23.200 -3.503 -13.380 1.00 77.56 114 PRO A O 1
ATOM 902 N N . TYR A 1 115 ? 23.033 -1.460 -12.451 1.00 66.44 115 TYR A N 1
ATOM 903 C CA . TYR A 1 115 ? 22.867 -0.783 -13.724 1.00 66.44 115 TYR A CA 1
ATOM 904 C C . TYR A 1 115 ? 24.217 -0.727 -14.439 1.00 66.44 115 TYR A C 1
ATOM 906 O O . TYR A 1 115 ? 25.196 -0.281 -13.828 1.00 66.44 115 TYR A O 1
ATOM 914 N N . PRO A 1 116 ? 24.309 -1.170 -15.703 1.00 64.88 116 PRO A N 1
ATOM 915 C CA . PRO A 1 116 ? 25.554 -1.062 -16.436 1.00 64.88 116 PRO A CA 1
ATOM 916 C C . PRO A 1 116 ? 25.937 0.424 -16.565 1.00 64.88 116 PRO A C 1
ATOM 918 O O . PRO A 1 116 ? 25.091 1.251 -16.902 1.00 64.88 116 PRO A O 1
ATOM 921 N N . PRO A 1 117 ? 27.208 0.793 -16.329 1.00 58.31 117 PRO A N 1
ATOM 922 C CA . PRO A 1 117 ? 27.669 2.183 -16.383 1.00 58.31 117 PRO A CA 1
ATOM 923 C C . PRO A 1 117 ? 27.732 2.758 -17.812 1.00 58.31 117 PRO A C 1
ATOM 925 O O . PRO A 1 117 ? 28.351 3.796 -18.030 1.00 58.31 117 PRO A O 1
ATOM 928 N N . VAL A 1 118 ? 27.134 2.088 -18.803 1.00 53.94 118 VAL A N 1
ATOM 929 C CA . VAL A 1 118 ? 27.331 2.385 -20.223 1.00 53.94 118 VAL A CA 1
ATOM 930 C C . VAL A 1 118 ? 26.098 3.065 -20.808 1.00 53.94 118 VAL A C 1
ATOM 932 O O . VAL A 1 118 ? 25.005 2.509 -20.850 1.00 53.94 118 VAL A O 1
ATOM 935 N N . SER A 1 119 ? 26.321 4.269 -21.318 1.00 50.97 119 SER A N 1
ATOM 936 C CA . SER A 1 119 ? 25.392 5.209 -21.952 1.00 50.97 119 SER A CA 1
ATOM 937 C C . SER A 1 119 ? 24.749 4.741 -23.271 1.00 50.97 119 SER A C 1
ATOM 939 O O . SER A 1 119 ? 24.140 5.558 -23.957 1.00 50.97 119 SER A O 1
ATOM 941 N N . TYR A 1 120 ? 24.880 3.464 -23.649 1.00 43.97 120 TYR A N 1
ATOM 942 C CA . TYR A 1 120 ? 24.459 2.960 -24.966 1.00 43.97 120 TYR A CA 1
ATOM 943 C C . TYR A 1 120 ? 23.232 2.047 -24.960 1.00 43.97 120 TYR A C 1
ATOM 945 O O . TYR A 1 120 ? 22.754 1.683 -26.030 1.00 43.97 120 TYR A O 1
ATOM 953 N N . ASP A 1 121 ? 22.679 1.736 -23.789 1.00 47.88 121 ASP A N 1
ATOM 954 C CA . ASP A 1 121 ? 21.325 1.193 -23.699 1.00 47.88 121 ASP A CA 1
ATOM 955 C C . ASP A 1 121 ? 20.438 2.176 -22.908 1.00 47.88 121 ASP A C 1
ATOM 957 O O . ASP A 1 121 ? 20.141 1.960 -21.733 1.00 47.88 121 ASP A O 1
ATOM 961 N N . PRO A 1 122 ? 20.032 3.309 -23.519 1.00 49.44 122 PRO A N 1
ATOM 962 C CA . PRO A 1 122 ? 19.039 4.221 -22.940 1.00 49.44 122 PRO A CA 1
ATOM 963 C C . PRO A 1 122 ? 17.637 3.581 -22.816 1.00 49.44 122 PRO A C 1
ATOM 965 O O . PRO A 1 122 ? 16.685 4.258 -22.431 1.00 49.44 122 PRO A O 1
ATOM 968 N N . THR A 1 123 ? 17.506 2.294 -23.160 1.00 46.69 123 THR A N 1
ATOM 969 C CA . THR A 1 123 ? 16.265 1.560 -23.419 1.00 46.69 123 THR A CA 1
ATOM 970 C C . THR A 1 123 ? 15.870 0.549 -22.335 1.00 46.69 123 THR A C 1
ATOM 972 O O . THR A 1 123 ? 14.756 0.025 -22.400 1.00 46.69 123 THR A O 1
ATOM 975 N N . TYR A 1 124 ? 16.692 0.286 -21.308 1.00 52.59 124 TYR A N 1
ATOM 976 C CA . TYR A 1 124 ? 16.414 -0.798 -20.347 1.00 52.59 124 TYR A CA 1
ATOM 977 C C . TYR A 1 124 ? 16.152 -0.361 -18.890 1.00 52.59 124 TYR A C 1
ATOM 979 O O . TYR A 1 124 ? 16.806 -0.819 -17.952 1.00 52.59 124 TYR A O 1
ATOM 987 N N . GLU A 1 125 ? 15.101 0.435 -18.659 1.00 62.53 125 GLU A N 1
ATOM 988 C CA . GLU A 1 125 ? 14.428 0.519 -17.344 1.00 62.53 125 GLU A CA 1
ATOM 989 C C . GLU A 1 125 ? 13.372 -0.592 -17.212 1.00 62.53 125 GLU A C 1
ATOM 991 O O . GLU A 1 125 ? 12.169 -0.368 -17.202 1.00 62.53 125 GLU A O 1
ATOM 996 N N . GLY A 1 126 ? 13.821 -1.847 -17.194 1.00 68.62 126 GLY A N 1
ATOM 997 C CA . GLY A 1 126 ? 12.917 -2.998 -17.158 1.00 68.62 126 GLY A CA 1
ATOM 998 C C . GLY A 1 126 ? 12.342 -3.310 -15.771 1.00 68.62 126 GLY A C 1
ATOM 999 O O . GLY A 1 126 ? 12.930 -2.992 -14.738 1.00 68.62 126 GLY A O 1
ATOM 1000 N N . TYR A 1 127 ? 11.255 -4.089 -15.749 1.00 80.56 127 TYR A N 1
ATOM 1001 C CA . TYR A 1 127 ? 10.621 -4.622 -14.530 1.00 80.56 127 TYR A CA 1
ATOM 1002 C C . TYR A 1 127 ? 11.571 -5.316 -13.538 1.00 80.56 127 TYR A C 1
ATOM 1004 O O . TYR A 1 127 ? 11.247 -5.414 -12.358 1.00 80.56 127 TYR A O 1
ATOM 1012 N N . HIS A 1 128 ? 12.754 -5.765 -13.971 1.00 82.19 128 HIS A N 1
ATOM 1013 C CA . HIS A 1 128 ? 13.787 -6.329 -13.096 1.00 82.19 128 HIS A CA 1
ATOM 1014 C C . HIS A 1 128 ? 14.211 -5.373 -11.959 1.00 82.19 128 HIS A C 1
ATOM 1016 O O . HIS A 1 128 ? 14.614 -5.833 -10.893 1.00 82.19 128 HIS A O 1
ATOM 1022 N N . ARG A 1 129 ? 14.064 -4.050 -12.140 1.00 80.75 129 ARG A N 1
ATOM 1023 C CA . ARG A 1 129 ? 14.322 -3.041 -11.094 1.00 80.75 129 ARG A CA 1
ATOM 1024 C C . ARG A 1 129 ? 13.268 -3.002 -9.990 1.00 80.75 129 ARG A C 1
ATOM 1026 O O . ARG A 1 129 ? 13.532 -2.545 -8.880 1.00 80.75 129 ARG A O 1
ATOM 1033 N N . ALA A 1 130 ? 12.078 -3.500 -10.299 1.00 87.69 130 ALA A N 1
ATOM 1034 C CA . ALA A 1 130 ? 10.911 -3.441 -9.440 1.00 87.69 130 ALA A CA 1
ATOM 1035 C C . ALA A 1 130 ? 10.646 -4.760 -8.695 1.00 87.69 130 ALA A C 1
ATOM 1037 O O . ALA A 1 130 ? 9.785 -4.799 -7.818 1.00 87.69 130 ALA A O 1
ATOM 1038 N N . VAL A 1 131 ? 11.393 -5.832 -8.995 1.00 90.00 131 VAL A N 1
ATOM 1039 C CA . VAL A 1 131 ? 11.152 -7.168 -8.424 1.00 90.00 131 VAL A CA 1
ATOM 1040 C C . VAL A 1 131 ? 11.351 -7.172 -6.912 1.00 90.00 131 VAL A C 1
ATOM 1042 O O . VAL A 1 131 ? 10.421 -7.509 -6.179 1.00 90.00 131 VAL A O 1
ATOM 1045 N N . ILE A 1 132 ? 12.534 -6.785 -6.420 1.00 94.25 132 ILE A N 1
ATOM 1046 C CA . ILE A 1 132 ? 12.814 -6.825 -4.976 1.00 94.25 132 ILE A CA 1
ATOM 1047 C C . ILE A 1 132 ? 11.948 -5.804 -4.212 1.00 94.25 132 ILE A C 1
ATOM 1049 O O . ILE A 1 132 ? 11.314 -6.209 -3.233 1.00 94.25 132 ILE A O 1
ATOM 1053 N N . PRO A 1 133 ? 11.821 -4.530 -4.643 1.00 94.88 133 PRO A N 1
ATOM 1054 C CA . PRO A 1 133 ? 10.944 -3.566 -3.973 1.00 94.88 133 PRO A CA 1
ATOM 1055 C C . PRO A 1 133 ? 9.471 -3.981 -3.990 1.00 94.88 133 PRO A C 1
ATOM 1057 O O . PRO A 1 133 ? 8.791 -3.868 -2.970 1.00 94.88 133 PRO A O 1
ATOM 1060 N N . GLY A 1 134 ? 8.984 -4.516 -5.113 1.00 95.12 134 GLY A N 1
ATOM 1061 C CA . GLY A 1 134 ? 7.613 -4.997 -5.256 1.00 95.12 134 GLY A CA 1
ATOM 1062 C C . GLY A 1 134 ? 7.301 -6.161 -4.323 1.00 95.12 134 GLY A C 1
ATOM 1063 O O . GLY A 1 134 ? 6.319 -6.107 -3.583 1.00 95.12 134 GLY A O 1
ATOM 1064 N N . LEU A 1 135 ? 8.163 -7.181 -4.280 1.00 96.56 135 LEU A N 1
ATOM 1065 C CA . LEU A 1 135 ? 8.004 -8.310 -3.358 1.00 96.56 135 LEU A CA 1
ATOM 1066 C C . LEU A 1 135 ? 8.074 -7.869 -1.892 1.00 96.56 135 LEU A C 1
ATOM 1068 O O . LEU A 1 135 ? 7.272 -8.319 -1.070 1.00 96.56 135 LEU A O 1
ATOM 1072 N N . ALA A 1 136 ? 8.992 -6.961 -1.564 1.00 97.44 136 ALA A N 1
ATOM 1073 C CA . ALA A 1 136 ? 9.133 -6.442 -0.211 1.00 97.44 136 ALA A CA 1
ATOM 1074 C C . ALA A 1 136 ? 7.884 -5.655 0.229 1.00 97.44 136 ALA A C 1
ATOM 1076 O O . ALA A 1 136 ? 7.375 -5.870 1.331 1.00 97.44 136 ALA A O 1
ATOM 1077 N N . LEU A 1 137 ? 7.323 -4.809 -0.641 1.00 97.44 137 LEU A N 1
ATOM 1078 C CA . LEU A 1 137 ? 6.076 -4.097 -0.355 1.00 97.44 137 LEU A CA 1
ATOM 1079 C C . LEU A 1 137 ? 4.867 -5.025 -0.247 1.00 97.44 137 LEU A C 1
ATOM 1081 O O . LEU A 1 137 ? 4.033 -4.823 0.638 1.00 97.44 137 LEU A O 1
ATOM 1085 N N . LEU A 1 138 ? 4.774 -6.058 -1.088 1.00 97.56 138 LEU A N 1
ATOM 1086 C CA . LEU A 1 138 ? 3.730 -7.078 -0.967 1.00 97.56 138 LEU A CA 1
ATOM 1087 C C . LEU A 1 138 ? 3.791 -7.765 0.403 1.00 97.56 138 LEU A C 1
ATOM 1089 O O . LEU A 1 138 ? 2.754 -7.933 1.050 1.00 97.56 138 LEU A O 1
ATOM 1093 N N . ALA A 1 139 ? 4.992 -8.092 0.887 1.00 98.25 139 ALA A N 1
ATOM 1094 C CA . ALA A 1 139 ? 5.181 -8.661 2.218 1.00 98.25 139 ALA A CA 1
ATOM 1095 C C . ALA A 1 139 ? 4.737 -7.692 3.329 1.00 98.25 139 ALA A C 1
ATOM 1097 O O . ALA A 1 139 ? 4.011 -8.101 4.239 1.00 98.25 139 ALA A O 1
ATOM 1098 N N . VAL A 1 140 ? 5.090 -6.404 3.238 1.00 98.44 140 VAL A N 1
ATOM 1099 C CA . VAL A 1 140 ? 4.636 -5.374 4.195 1.00 98.44 140 VAL A CA 1
ATOM 1100 C C . VAL A 1 140 ? 3.109 -5.264 4.202 1.00 98.44 140 VAL A C 1
ATOM 1102 O O . VAL A 1 140 ? 2.497 -5.298 5.272 1.00 98.44 140 VAL A O 1
ATOM 1105 N N . CYS A 1 141 ? 2.475 -5.211 3.028 1.00 98.38 141 CYS A N 1
ATOM 1106 C CA . CYS A 1 141 ? 1.018 -5.147 2.902 1.00 98.38 141 CYS A CA 1
ATOM 1107 C C . 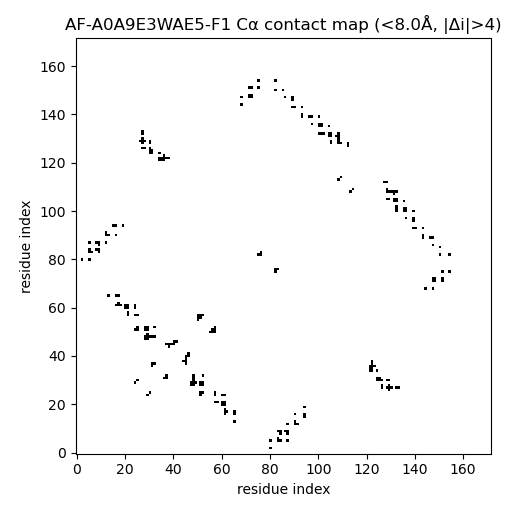CYS A 1 141 ? 0.339 -6.390 3.495 1.00 98.38 141 CYS A C 1
ATOM 1109 O O . CYS A 1 141 ? -0.660 -6.274 4.210 1.00 98.38 141 CYS A O 1
ATOM 1111 N N . ALA A 1 142 ? 0.896 -7.581 3.260 1.00 98.19 142 ALA A N 1
ATOM 1112 C CA . ALA A 1 142 ? 0.396 -8.821 3.844 1.00 98.19 142 ALA A CA 1
ATOM 1113 C C . ALA A 1 142 ? 0.496 -8.802 5.378 1.00 98.19 142 ALA A C 1
ATOM 1115 O O . ALA A 1 142 ? -0.482 -9.108 6.066 1.00 98.19 142 ALA A O 1
ATOM 1116 N N . VAL A 1 143 ? 1.642 -8.393 5.934 1.00 98.50 143 VAL A N 1
ATOM 1117 C CA . VAL A 1 143 ? 1.848 -8.265 7.389 1.00 98.50 143 VAL A CA 1
ATOM 1118 C C . VAL A 1 143 ? 0.890 -7.247 8.001 1.00 98.50 143 VAL A C 1
ATOM 1120 O O . VAL A 1 143 ? 0.313 -7.508 9.061 1.00 98.50 143 VAL A O 1
ATOM 1123 N N . TRP A 1 144 ? 0.658 -6.122 7.328 1.00 98.38 144 TRP A N 1
ATOM 1124 C CA . TRP A 1 144 ? -0.304 -5.106 7.748 1.00 98.38 144 TRP A CA 1
ATOM 1125 C C . TRP A 1 144 ? -1.727 -5.671 7.846 1.00 98.38 144 TRP A C 1
ATOM 1127 O O . TRP A 1 144 ? -2.345 -5.595 8.913 1.00 98.38 144 TRP A O 1
ATOM 1137 N N . LEU A 1 145 ? -2.223 -6.325 6.792 1.00 98.25 145 LEU A N 1
ATOM 1138 C CA . LEU A 1 145 ? -3.563 -6.924 6.782 1.00 98.25 145 LEU A CA 1
ATOM 1139 C C . LEU A 1 145 ? -3.700 -8.066 7.801 1.00 98.25 145 LEU A C 1
ATOM 1141 O O . LEU A 1 145 ? -4.714 -8.165 8.497 1.00 98.25 145 LEU A O 1
ATOM 1145 N N . MET A 1 146 ? -2.670 -8.904 7.952 1.00 98.19 146 MET A N 1
ATO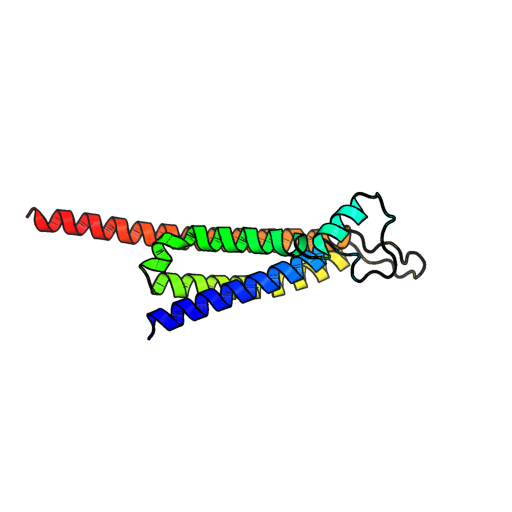M 1146 C CA . MET A 1 146 ? -2.637 -9.944 8.986 1.00 98.19 146 MET A CA 1
ATOM 1147 C C . MET A 1 146 ? -2.706 -9.344 10.393 1.00 98.19 146 MET A C 1
ATOM 1149 O O . MET A 1 146 ? -3.420 -9.864 11.253 1.00 98.19 146 MET A O 1
ATOM 1153 N N . SER A 1 147 ? -2.006 -8.236 10.631 1.00 98.12 147 SER A N 1
ATOM 1154 C CA . SER A 1 147 ? -2.017 -7.541 11.919 1.00 98.12 147 SER A CA 1
ATOM 1155 C C . SER A 1 147 ? -3.391 -6.944 12.220 1.00 98.12 147 SER A C 1
ATOM 1157 O O . SER A 1 147 ? -3.907 -7.125 13.324 1.00 98.12 147 SER A O 1
ATOM 1159 N N . GLN A 1 148 ? -4.048 -6.333 11.229 1.00 97.38 148 GLN A N 1
ATOM 1160 C CA . GLN A 1 148 ? -5.431 -5.865 11.367 1.00 97.38 148 GLN A CA 1
ATOM 1161 C C . GLN A 1 148 ? -6.392 -7.016 11.687 1.00 97.38 148 GLN A C 1
ATOM 1163 O O . GLN A 1 148 ? -7.177 -6.921 12.633 1.00 97.38 148 GLN A O 1
ATOM 1168 N N . ARG A 1 149 ? -6.285 -8.144 10.975 1.00 97.31 149 ARG A N 1
ATOM 1169 C CA . ARG A 1 149 ? -7.096 -9.341 11.244 1.00 97.31 149 ARG A CA 1
ATOM 1170 C C . ARG A 1 149 ? -6.890 -9.871 12.666 1.00 97.31 149 ARG A C 1
ATOM 1172 O O . ARG A 1 149 ? -7.865 -10.209 13.333 1.00 97.31 149 ARG A O 1
ATOM 1179 N N . ARG A 1 150 ? -5.648 -9.911 13.161 1.00 96.94 150 ARG A N 1
ATOM 1180 C CA . ARG A 1 150 ? -5.339 -10.326 14.543 1.00 96.94 150 ARG A CA 1
ATOM 1181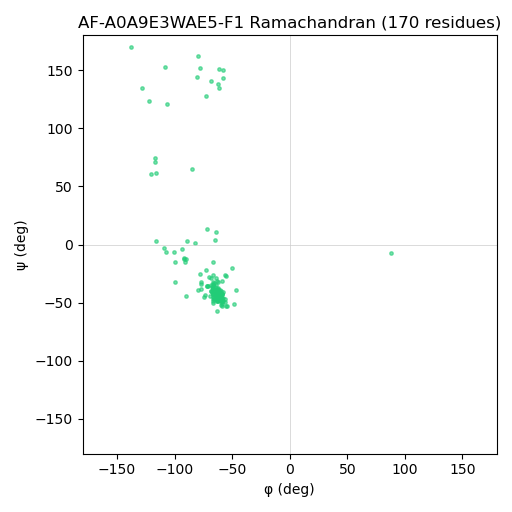 C C . ARG A 1 150 ? -5.998 -9.410 15.573 1.00 96.94 150 ARG A C 1
ATOM 1183 O O . ARG A 1 150 ? -6.585 -9.909 16.532 1.00 96.94 150 ARG A O 1
ATOM 1190 N N . ILE A 1 151 ? -5.959 -8.093 15.360 1.00 96.06 151 ILE A N 1
ATOM 1191 C CA . ILE A 1 151 ? -6.637 -7.129 16.239 1.00 96.06 151 ILE A CA 1
ATOM 1192 C C . ILE A 1 151 ? -8.145 -7.382 16.265 1.00 96.06 151 ILE A C 1
ATOM 1194 O O . ILE A 1 151 ? -8.736 -7.410 17.346 1.00 96.06 151 ILE A O 1
ATOM 1198 N N . VAL A 1 152 ? -8.765 -7.571 15.097 1.00 95.56 152 VAL A N 1
ATOM 1199 C CA . VAL A 1 152 ? -10.209 -7.823 14.990 1.00 95.56 152 VAL A CA 1
ATOM 1200 C C . VAL A 1 152 ? -10.588 -9.124 15.692 1.00 95.56 152 VAL A C 1
ATOM 1202 O O . VAL A 1 152 ? -11.519 -9.125 16.491 1.00 95.56 152 VAL A O 1
ATOM 1205 N N . ASN A 1 153 ? -9.833 -10.206 15.488 1.00 94.38 153 ASN A N 1
ATOM 1206 C CA . ASN A 1 153 ? -10.079 -11.484 16.161 1.00 94.38 153 ASN A CA 1
ATOM 1207 C C . ASN A 1 153 ? -9.969 -11.362 17.688 1.00 94.38 153 ASN A C 1
ATOM 1209 O O . ASN A 1 153 ? -10.819 -11.871 18.415 1.00 94.38 153 ASN A O 1
ATOM 1213 N N . HIS A 1 154 ? -8.961 -10.641 18.186 1.00 94.00 154 HIS A N 1
ATOM 1214 C CA . HIS A 1 154 ? -8.813 -10.381 19.618 1.00 94.00 154 HIS A CA 1
ATOM 1215 C C . HIS A 1 154 ? -9.966 -9.524 20.169 1.00 94.00 154 HIS A C 1
ATOM 1217 O O . HIS A 1 154 ? -10.415 -9.706 21.301 1.00 94.00 154 HIS A O 1
ATOM 1223 N N . TRP A 1 155 ? -10.463 -8.564 19.388 1.00 93.62 155 TRP A N 1
ATOM 1224 C CA . TRP A 1 155 ? -11.637 -7.775 19.752 1.00 93.62 155 TRP A CA 1
ATOM 1225 C C . TRP A 1 155 ? -12.911 -8.631 19.813 1.00 93.62 155 TRP A C 1
ATOM 1227 O O . TRP A 1 155 ? -13.609 -8.581 20.824 1.00 93.62 155 TRP A O 1
ATOM 1237 N N . LEU A 1 156 ? -13.159 -9.471 18.803 1.00 90.62 156 LEU A N 1
ATOM 1238 C CA . LEU A 1 156 ? -14.290 -10.405 18.774 1.00 90.62 156 LEU A CA 1
ATOM 1239 C C . LEU A 1 156 ? -14.256 -11.380 19.957 1.00 90.62 156 LEU A C 1
ATOM 1241 O O . LEU A 1 156 ? -15.279 -11.585 20.607 1.00 90.62 156 LEU A O 1
ATOM 1245 N N . GLY A 1 157 ? -13.077 -11.917 20.289 1.00 90.44 157 GLY A N 1
ATOM 1246 C CA . GLY A 1 157 ? -12.898 -12.780 21.458 1.00 90.44 157 GLY A CA 1
ATOM 1247 C C . GLY A 1 157 ? -13.337 -12.097 22.755 1.00 90.44 157 GLY A C 1
ATOM 1248 O O . GLY A 1 157 ? -14.121 -12.662 23.513 1.00 90.44 157 GLY A O 1
ATOM 1249 N N . ARG A 1 158 ? -12.920 -10.841 22.981 1.00 86.44 158 ARG A N 1
ATOM 1250 C CA . ARG A 1 158 ? -13.325 -10.068 24.172 1.00 86.44 158 ARG A CA 1
ATOM 1251 C C . ARG A 1 158 ? -14.842 -9.862 24.268 1.00 86.44 158 ARG A C 1
ATOM 1253 O O . ARG A 1 158 ? -15.386 -9.961 25.364 1.00 86.44 158 ARG A O 1
ATOM 1260 N N . GLN A 1 159 ? -15.521 -9.621 23.146 1.00 83.00 159 GLN A N 1
ATOM 1261 C CA . GLN A 1 159 ? -16.983 -9.451 23.109 1.00 83.00 159 GLN A CA 1
ATOM 1262 C C . GLN A 1 159 ? -17.732 -10.761 23.414 1.00 83.00 159 GLN A C 1
ATOM 1264 O O . GLN A 1 159 ? -18.713 -10.761 24.163 1.00 83.00 159 GLN A O 1
ATOM 1269 N N . GLY A 1 160 ? -17.244 -11.891 22.887 1.00 77.88 160 GLY A N 1
ATOM 1270 C CA . GLY A 1 160 ? -17.801 -13.220 23.167 1.00 77.88 160 GLY A CA 1
ATOM 1271 C C . GLY A 1 160 ? -17.691 -13.618 24.643 1.00 77.88 160 GLY A C 1
ATOM 1272 O O . GLY A 1 160 ? -18.632 -14.165 25.213 1.00 77.88 160 GLY A O 1
ATOM 1273 N N . PHE A 1 161 ? -16.581 -13.274 25.305 1.00 69.38 161 PHE A N 1
ATOM 1274 C CA . PHE A 1 161 ? -16.449 -13.489 26.748 1.00 69.38 161 PHE A CA 1
ATOM 1275 C C . PHE A 1 161 ? -17.436 -12.633 27.552 1.00 69.38 161 PHE A C 1
ATOM 1277 O O . PHE A 1 161 ? -18.103 -13.154 28.442 1.00 69.38 161 PHE A O 1
ATOM 1284 N N . GLN A 1 162 ? -17.591 -11.345 27.235 1.00 66.88 162 GLN A N 1
ATOM 1285 C CA . GLN A 1 162 ? -18.485 -10.469 28.004 1.00 66.88 162 GLN A CA 1
ATOM 1286 C C . GLN A 1 162 ? -19.954 -10.902 27.942 1.00 66.88 162 GLN A C 1
ATOM 1288 O O . GLN A 1 162 ? -20.629 -10.883 28.971 1.00 66.88 162 GLN A O 1
ATOM 1293 N N . THR A 1 163 ? -20.423 -11.352 26.776 1.00 66.31 163 THR A N 1
ATOM 1294 C CA . THR A 1 163 ? -21.793 -11.863 26.594 1.00 66.31 163 THR A CA 1
ATOM 1295 C C . THR A 1 163 ? -22.037 -13.183 27.336 1.00 66.31 163 THR A C 1
ATOM 1297 O O . THR A 1 163 ? -23.102 -13.367 27.921 1.00 66.31 163 THR A O 1
ATOM 1300 N N . GLY A 1 164 ? -21.045 -14.078 27.406 1.00 62.69 164 GLY A N 1
ATOM 1301 C CA . GLY A 1 164 ? -21.156 -15.332 28.164 1.00 62.69 164 GLY A CA 1
ATOM 1302 C C . GLY A 1 164 ? -21.267 -15.144 29.685 1.00 62.69 164 GLY A C 1
ATOM 1303 O O . GLY A 1 164 ? -22.030 -15.854 30.340 1.00 62.69 164 GLY A O 1
ATOM 1304 N N . TYR A 1 165 ? -20.553 -14.167 30.258 1.00 59.41 165 TYR A N 1
ATOM 1305 C CA . TYR A 1 165 ? -20.619 -13.875 31.699 1.00 59.41 165 TYR A CA 1
ATOM 1306 C C . TYR A 1 165 ? -21.938 -13.209 32.113 1.00 59.41 165 TYR A C 1
ATOM 1308 O O . TYR A 1 165 ? -22.464 -13.522 33.180 1.00 59.41 165 TYR A O 1
ATOM 1316 N N . THR A 1 166 ? -22.516 -12.344 31.272 1.00 60.53 166 THR A N 1
ATOM 1317 C CA . THR A 1 166 ? -23.785 -11.668 31.605 1.00 60.53 166 THR A CA 1
ATOM 1318 C C . THR A 1 166 ? -24.955 -12.647 31.681 1.00 60.53 166 THR A C 1
ATOM 1320 O O . THR A 1 166 ? -25.785 -12.538 32.579 1.00 60.53 166 THR A O 1
ATOM 1323 N N . VAL A 1 167 ? -24.993 -13.655 30.803 1.00 62.47 167 VAL A N 1
ATOM 1324 C CA . VAL A 1 167 ? -26.048 -14.687 30.812 1.00 62.47 167 VAL A CA 1
ATOM 1325 C C . VAL A 1 167 ? -25.961 -15.591 32.048 1.00 62.47 167 VAL A C 1
ATOM 1327 O O . VAL A 1 167 ? -26.978 -16.106 32.509 1.00 62.47 167 VAL A O 1
ATOM 1330 N N . ARG A 1 168 ? -24.762 -15.786 32.612 1.00 56.00 168 ARG A N 1
ATOM 1331 C CA . ARG A 1 168 ? -24.572 -16.645 33.790 1.00 56.00 168 ARG A CA 1
ATOM 1332 C C . ARG A 1 168 ? -25.014 -15.985 35.095 1.00 56.00 168 ARG A C 1
ATOM 1334 O O . ARG A 1 168 ? -25.526 -16.684 35.957 1.00 56.00 168 ARG A O 1
ATOM 1341 N N . ILE A 1 169 ? -24.852 -14.667 35.219 1.00 60.31 169 ILE A N 1
ATOM 1342 C CA . ILE A 1 169 ? -25.205 -13.920 36.439 1.00 60.31 169 ILE A CA 1
ATOM 1343 C C . ILE A 1 169 ? -26.722 -13.688 36.541 1.00 60.31 169 ILE A C 1
ATOM 1345 O O . ILE A 1 169 ? -27.248 -13.580 37.637 1.00 60.31 169 ILE A O 1
ATOM 1349 N N . SER A 1 170 ? -27.463 -13.677 35.426 1.00 57.34 170 SER A N 1
ATOM 1350 C CA . SER A 1 170 ? -28.925 -13.493 35.467 1.00 57.34 170 SER A CA 1
ATOM 1351 C C . SER A 1 170 ? -29.720 -14.774 35.774 1.00 57.34 170 SER A C 1
ATOM 1353 O O . SER A 1 170 ? -30.949 -14.746 35.707 1.00 57.34 170 SER A O 1
ATOM 1355 N N . ARG A 1 171 ? -29.051 -15.914 35.992 1.00 55.84 171 ARG A N 1
ATOM 1356 C CA . ARG A 1 171 ? -29.686 -17.223 36.252 1.00 55.84 171 ARG A CA 1
ATOM 1357 C C . ARG A 1 171 ? -29.381 -17.788 37.644 1.00 55.84 171 ARG A C 1
ATOM 1359 O O . ARG A 1 171 ? -29.800 -18.906 37.929 1.00 55.84 171 ARG A O 1
ATOM 1366 N N . SER A 1 172 ? -28.649 -17.041 38.464 1.00 53.84 172 SER A N 1
ATOM 1367 C CA . SER A 1 172 ? -28.413 -17.312 39.887 1.00 53.84 172 SER A CA 1
ATOM 1368 C C . SER A 1 172 ? -29.252 -16.370 40.729 1.00 53.84 172 SER A C 1
ATOM 1370 O O . SER A 1 172 ? -29.882 -16.856 41.686 1.00 53.84 172 SER A O 1
#

Radius of gyration: 21.45 Å; Cα contacts (8 Å, |Δi|>4): 150; chains: 1; bounding box: 57×32×69 Å

Secondary structure (DSSP, 8-state):
-HHHHHHHHHHHHHHHHHHHHHHHHHHHH-TTSS-SS-PPTTSHHHHHHHHHHSTTHHHHHHHHHHHHHHHHHHHHHHH-HHHHHHHHHHHHHHHHHHHHHHHHHHHHHHHHSPPPS-TT-TT---GGGTHHHHHHHHHHHHHHHHHHHHHHHHHHHHHHHHHHHHHHHTT-

Solvent-accessible surface area (backbone atoms only — not comparable to full-atom values): 9235 Å² total; per-residue (Å²): 107,72,68,58,53,33,49,53,51,28,51,51,34,51,53,50,44,34,55,51,39,22,54,53,42,22,62,38,52,14,45,40,77,84,39,90,36,66,68,60,87,91,39,70,66,34,54,48,22,59,40,22,67,36,87,68,47,25,42,50,64,24,50,53,52,50,52,50,55,49,62,71,40,48,74,53,53,75,75,34,64,69,53,28,44,54,50,27,51,51,41,48,50,43,49,53,47,44,55,54,48,34,52,53,25,42,57,49,29,46,68,78,58,60,77,76,94,59,91,82,63,67,63,72,58,50,64,80,69,22,48,50,25,45,53,50,44,51,50,51,52,49,52,46,54,51,50,53,50,51,53,45,52,56,50,52,52,55,53,55,53,55,56,57,53,57,62,56,66,77,75,113

Nearest PDB structures (foldseek):
  7xgg-assembly2_D  TM=3.906E-01  e=2.628E+00  synthetic construct
  7xgf-assembly2_D  TM=3.338E-01  e=4.927E+00  synthetic construct
  1i4t-assembly1_B  TM=2.586E-01  e=3.346E+00  Homo sapiens
  4h8s-assembly2_C  TM=2.667E-01  e=4.927E+00  Homo sapiens
  2z0o-assembly1_A-2  TM=1.916E-01  e=6.913E+00  Homo sapiens

pLDDT: mean 88.05, std 13.51, range [43.97, 98.5]